Protein AF-A0A6G1RFL8-F1 (afdb_monomer)

Solvent-accessible surface area (backbone atoms only — not comparable to full-atom values): 7109 Å² total; per-residue (Å²): 67,32,35,30,78,30,62,66,87,60,47,73,66,54,57,46,59,77,45,46,90,38,44,89,59,52,45,48,79,45,82,68,54,65,41,31,31,34,44,43,57,73,40,71,67,61,46,52,51,55,56,70,54,87,54,95,64,43,42,59,44,56,50,90,79,41,54,72,65,52,45,50,52,49,50,59,50,49,66,68,67,43,78,74,73,71,74,79,86,81,55,69,70,61,53,59,60,57,58,64,71,75,64,80,74,80,80,90,76,81,96,78,84,81,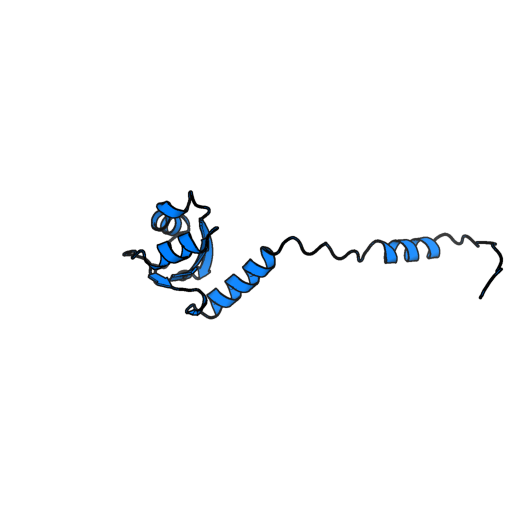133

Secondary structure (DSSP, 8-state):
-EEES--TT--HHHHHHHTHHHHTTTEEEEEEETTEEEEEES-HHHHHHHHHS--SS-EEE-GGGS-HHHHHHHHHHHHHSSS-------SHHHHHHHHHHSS------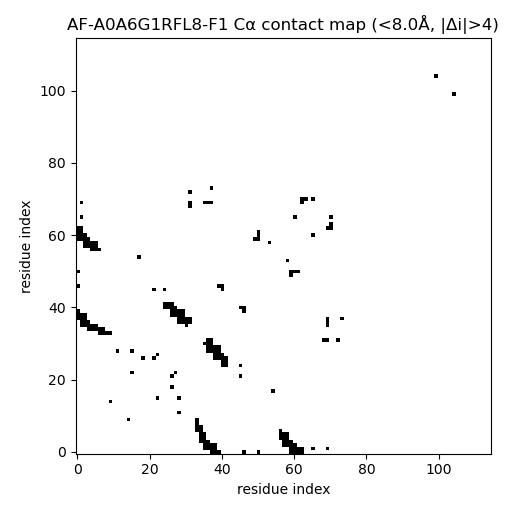------

Foldseek 3Di:
DKKFQADLPDDLVNVCVQVVVQVVQVWDWADQHSGMIDIDGPDPVSVVVVQVDDDPRIHDDDCVPDDPSSVVVVVVVVVVVPDPPPDPPPPPVVVVVVVVVPPPDPDPDDDDDDD

Mean predicted aligned error: 13.63 Å

pLDDT: mean 78.34, std 18.95, range [33.12, 95.56]

Nearest PDB structures (foldseek):
  2cpd-assembly1_A  TM=7.102E-01  e=1.189E-01  Homo sapiens
  3hi9-assembly2_B  TM=6.637E-01  e=1.357E-01  Homo sapiens
  3sde-assembly1_B  TM=7.788E-01  e=4.162E-01  Homo sapiens
  5ifm-assembly5_J  TM=7.757E-01  e=4.445E-01  Homo sapiens
  6wmz-assembly2_C  TM=7.614E-01  e=1.048E+00  Homo sapiens

Sequence (115 aa):
IEIYDFPSDFRTEDLLRVFCSYQKKGFDIKWVDDTHALGIFSSPITARDALSTKHLMVKTRPLSQGTRASKAKARAYADYLQPAKERPETSAVLARRLVIGALGVRSNQTPAQRD

Radius of gyration: 26.1 Å; Cα contacts (8 Å, |Δi|>4): 105; chains: 1; bounding box: 29×60×73 Å

InterPro domains:
  IPR012677 Nucleotide-binding alpha-beta plait domain superfamily [G3DSA:3.30.70.330] (1-93)
  IPR039884 Coiled-coil domain-containing protein R3HC1/R3HCL [PTHR21678] (1-114)
  IPR053800 Thc1, RRM domain [PF22877] (3-50)

Organism: NCBI:txid2861861

Structure (mmCIF, N/CA/C/O backbone):
data_AF-A0A6G1RFL8-F1
#
_entry.id   AF-A0A6G1RFL8-F1
#
loop_
_atom_site.group_PDB
_atom_site.id
_atom_site.type_symbol
_atom_site.label_atom_id
_atom_site.label_alt_id
_atom_site.label_comp_id
_atom_site.label_asym_id
_atom_site.label_entity_id
_atom_site.label_seq_id
_atom_site.pdbx_PDB_ins_code
_atom_site.Cartn_x
_atom_site.Cartn_y
_atom_site.Cartn_z
_atom_site.occupancy
_atom_site.B_iso_or_equiv
_atom_site.auth_seq_id
_atom_site.auth_comp_id
_atom_site.auth_asym_id
_atom_site.auth_atom_id
_atom_site.pdbx_PDB_model_num
ATOM 1 N N . ILE A 1 1 ? 0.910 -3.634 5.159 1.00 92.31 1 ILE A N 1
ATOM 2 C CA . ILE A 1 1 ? 1.560 -4.535 4.171 1.00 92.31 1 ILE A CA 1
ATOM 3 C C . ILE A 1 1 ? 2.252 -3.686 3.113 1.00 92.31 1 ILE A C 1
ATOM 5 O O . ILE A 1 1 ? 1.884 -2.524 2.990 1.00 92.31 1 ILE A O 1
ATOM 9 N N . GLU A 1 2 ? 3.223 -4.219 2.376 1.00 95.19 2 GLU A N 1
ATOM 10 C CA . GLU A 1 2 ? 3.759 -3.530 1.193 1.00 95.19 2 GLU A CA 1
ATOM 11 C C . GLU A 1 2 ? 3.074 -4.071 -0.066 1.00 95.19 2 GLU A C 1
ATOM 13 O O . GLU A 1 2 ? 2.938 -5.285 -0.226 1.00 95.19 2 GLU A O 1
ATOM 18 N N . ILE A 1 3 ? 2.638 -3.155 -0.923 1.00 95.25 3 ILE A N 1
ATOM 19 C CA . ILE A 1 3 ? 2.084 -3.374 -2.256 1.00 95.25 3 ILE A CA 1
ATOM 20 C C . ILE A 1 3 ? 3.169 -2.915 -3.233 1.00 95.25 3 ILE A C 1
ATOM 22 O O . ILE A 1 3 ? 3.698 -1.818 -3.066 1.00 95.25 3 ILE A O 1
ATOM 26 N N . TYR A 1 4 ? 3.549 -3.750 -4.192 1.00 94.69 4 TYR A N 1
ATOM 27 C CA . TYR A 1 4 ? 4.692 -3.496 -5.071 1.00 94.69 4 TYR A CA 1
ATOM 28 C C . TYR A 1 4 ? 4.500 -4.112 -6.460 1.00 94.69 4 TYR A C 1
ATOM 30 O O . TYR A 1 4 ? 3.562 -4.887 -6.663 1.00 94.69 4 TYR A O 1
ATOM 38 N N . ASP A 1 5 ? 5.420 -3.808 -7.380 1.00 93.44 5 ASP A N 1
ATOM 39 C CA . ASP A 1 5 ? 5.469 -4.379 -8.739 1.00 93.44 5 ASP A CA 1
ATOM 40 C C . ASP A 1 5 ? 4.196 -4.101 -9.550 1.00 93.44 5 ASP A C 1
ATOM 42 O O . ASP A 1 5 ? 3.677 -4.966 -10.254 1.00 93.44 5 ASP A O 1
ATOM 46 N N . PHE A 1 6 ? 3.663 -2.892 -9.388 1.00 94.06 6 PHE A N 1
ATOM 47 C CA . PHE A 1 6 ? 2.551 -2.384 -10.177 1.00 94.06 6 PHE A CA 1
ATOM 48 C C . PHE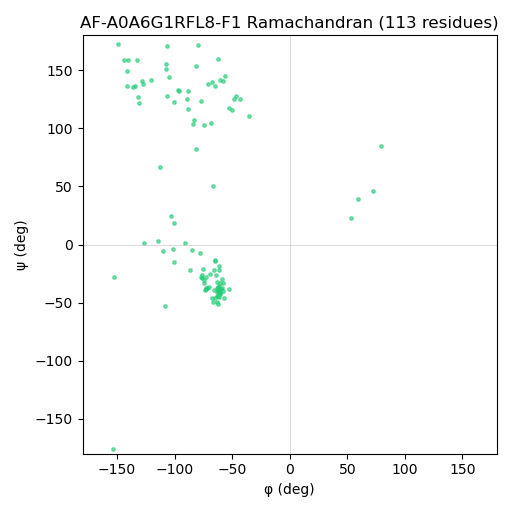 A 1 6 ? 3.043 -1.306 -11.159 1.00 94.06 6 PHE A C 1
ATOM 50 O O . PHE A 1 6 ? 4.090 -0.700 -10.912 1.00 94.06 6 PHE A O 1
ATOM 57 N N . PRO A 1 7 ? 2.336 -1.073 -12.281 1.00 93.94 7 PRO A N 1
ATOM 58 C CA . PRO A 1 7 ? 2.749 -0.095 -13.289 1.00 93.94 7 PRO A CA 1
ATOM 59 C C . PRO A 1 7 ? 2.888 1.318 -12.712 1.00 93.94 7 PRO A C 1
ATOM 61 O O . PRO A 1 7 ? 2.026 1.745 -11.952 1.00 93.94 7 PRO A O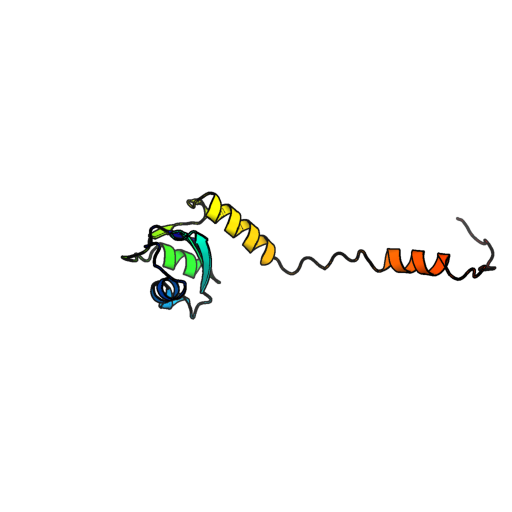 1
ATOM 64 N N . SER A 1 8 ? 3.904 2.075 -13.136 1.00 91.94 8 SER A N 1
ATOM 65 C CA . SER A 1 8 ? 4.138 3.460 -12.681 1.00 91.94 8 SER A CA 1
ATOM 66 C C . SER A 1 8 ? 2.999 4.429 -13.008 1.00 91.94 8 SER A C 1
ATOM 68 O O . SER A 1 8 ? 2.886 5.485 -12.396 1.00 91.94 8 SER A O 1
ATOM 70 N N . ASP A 1 9 ? 2.139 4.066 -13.961 1.00 93.06 9 ASP A N 1
ATOM 71 C CA . ASP A 1 9 ? 0.961 4.852 -14.334 1.00 93.06 9 ASP A CA 1
ATOM 72 C C . ASP A 1 9 ? -0.203 4.688 -13.344 1.00 93.06 9 ASP A C 1
ATOM 74 O O . ASP A 1 9 ? -1.217 5.383 -13.460 1.00 93.06 9 ASP A O 1
ATOM 78 N N . PHE A 1 10 ? -0.085 3.764 -12.381 1.00 93.19 10 PHE A N 1
ATOM 79 C CA . PHE A 1 10 ? -1.126 3.526 -11.390 1.00 93.19 10 PHE A CA 1
ATOM 80 C C . PHE A 1 10 ? -1.318 4.733 -10.490 1.00 93.19 10 PHE A C 1
ATOM 82 O O . PHE A 1 10 ? -0.382 5.317 -9.946 1.00 93.19 10 PHE A O 1
ATOM 89 N N . ARG A 1 11 ? -2.588 5.046 -10.253 1.00 93.06 11 ARG A N 1
ATOM 90 C CA . ARG A 1 11 ? -3.003 6.081 -9.316 1.00 93.06 11 ARG A CA 1
ATOM 91 C C . ARG A 1 11 ? -3.590 5.457 -8.064 1.00 93.06 11 ARG A C 1
ATOM 93 O O . ARG A 1 11 ? -3.866 4.259 -7.982 1.00 93.06 11 ARG A O 1
ATOM 100 N N . THR A 1 12 ? -3.823 6.301 -7.063 1.00 90.94 12 THR A N 1
ATOM 101 C CA . THR A 1 12 ? -4.464 5.889 -5.806 1.00 90.94 12 THR A CA 1
ATOM 102 C C . THR A 1 12 ? -5.789 5.169 -6.068 1.00 90.94 12 THR A C 1
ATOM 104 O O . THR A 1 12 ? -6.091 4.179 -5.412 1.00 90.94 12 THR A O 1
ATOM 107 N N . GLU A 1 13 ? -6.554 5.628 -7.058 1.00 92.62 13 GLU A N 1
ATOM 108 C CA . GLU A 1 13 ? -7.832 5.040 -7.473 1.00 92.62 13 GLU A CA 1
ATOM 109 C C . GLU A 1 13 ? -7.690 3.595 -7.962 1.00 92.62 13 GLU A C 1
ATOM 111 O O . GLU A 1 13 ? -8.518 2.751 -7.617 1.00 92.62 13 GLU A O 1
ATOM 116 N N . ASP A 1 14 ? -6.637 3.291 -8.721 1.00 92.94 14 ASP A N 1
ATOM 117 C CA . ASP A 1 14 ? -6.398 1.952 -9.260 1.00 92.94 14 ASP A CA 1
ATOM 118 C C . ASP A 1 14 ? -6.068 0.974 -8.136 1.00 92.94 14 ASP A C 1
ATOM 120 O O . ASP A 1 14 ? -6.682 -0.090 -8.031 1.00 92.94 14 ASP A O 1
ATOM 124 N N . LEU A 1 15 ? -5.185 1.373 -7.216 1.00 92.06 15 LEU A N 1
ATOM 125 C CA . LEU A 1 15 ? -4.890 0.565 -6.035 1.00 92.06 15 LEU A CA 1
ATOM 126 C C . LEU A 1 15 ? -6.130 0.403 -5.143 1.00 92.06 15 LEU A C 1
ATOM 128 O O . LEU A 1 15 ? -6.416 -0.696 -4.671 1.00 92.06 15 LEU A O 1
ATOM 132 N N . LEU A 1 16 ? -6.927 1.457 -4.949 1.00 91.38 16 LEU A N 1
ATOM 133 C CA . LEU A 1 16 ? -8.179 1.357 -4.198 1.00 91.38 16 LEU A CA 1
ATOM 134 C C . LEU A 1 16 ? -9.162 0.380 -4.855 1.00 91.38 16 LEU A C 1
ATOM 136 O O . LEU A 1 16 ? -9.806 -0.385 -4.137 1.00 91.38 16 LEU A O 1
ATOM 140 N N . ARG A 1 17 ? -9.268 0.352 -6.190 1.00 91.12 17 ARG A N 1
ATOM 141 C CA . ARG A 1 17 ? -10.102 -0.627 -6.910 1.00 91.12 17 ARG A CA 1
ATOM 142 C C . ARG A 1 17 ? -9.610 -2.055 -6.699 1.00 91.12 17 ARG A C 1
ATOM 144 O O . ARG A 1 17 ? -10.427 -2.926 -6.405 1.00 91.12 17 ARG A O 1
ATOM 151 N N . VAL A 1 18 ? -8.298 -2.287 -6.775 1.00 90.62 18 VAL A N 1
ATOM 152 C CA . VAL A 1 18 ? -7.696 -3.610 -6.529 1.00 90.62 18 VAL A CA 1
ATOM 153 C C . VAL A 1 18 ? -8.044 -4.132 -5.128 1.00 90.62 18 VAL A C 1
ATOM 155 O O . VAL A 1 18 ? -8.380 -5.305 -4.973 1.00 90.62 18 VAL A O 1
ATOM 158 N N . PHE A 1 19 ? -8.048 -3.254 -4.122 1.00 90.25 19 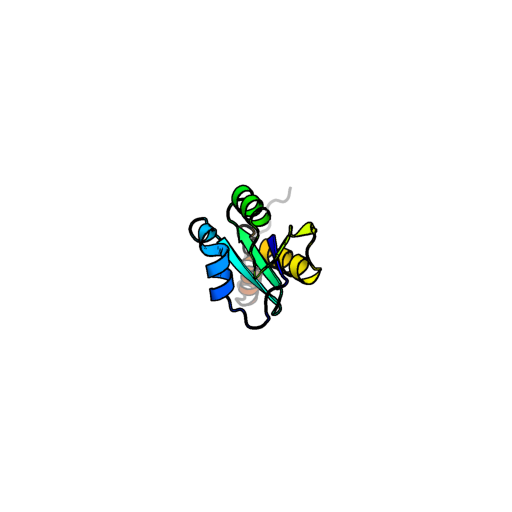PHE A N 1
ATOM 159 C CA . PHE A 1 19 ? -8.356 -3.590 -2.727 1.00 90.25 19 PHE A CA 1
ATOM 160 C C . PHE A 1 19 ? -9.771 -3.160 -2.287 1.00 90.25 19 PHE A C 1
ATOM 162 O O . PHE A 1 19 ? -10.027 -2.962 -1.096 1.00 90.25 19 PHE A O 1
ATOM 169 N N . CYS A 1 20 ? -10.724 -3.020 -3.219 1.00 89.56 20 CYS A N 1
ATOM 170 C CA . CYS A 1 20 ? -12.067 -2.495 -2.928 1.00 89.56 20 CYS A CA 1
ATOM 171 C C . CYS A 1 20 ? -12.833 -3.291 -1.856 1.00 89.56 20 CYS A C 1
ATOM 173 O O . CYS A 1 20 ? -13.555 -2.706 -1.045 1.00 89.56 20 CYS A O 1
ATOM 175 N N . SER A 1 21 ? -12.618 -4.608 -1.785 1.00 88.50 21 SER A N 1
ATOM 176 C CA . SER A 1 21 ? -13.199 -5.504 -0.774 1.00 88.50 21 SER A CA 1
ATOM 177 C C . SER A 1 21 ? -12.782 -5.154 0.661 1.00 88.50 21 SER A C 1
ATOM 179 O O . SER A 1 21 ? -13.484 -5.490 1.620 1.00 88.50 21 SER A O 1
ATOM 181 N N . TYR A 1 22 ? -11.658 -4.451 0.813 1.00 88.31 22 TYR A N 1
ATOM 182 C CA . TYR A 1 22 ? -11.083 -4.061 2.093 1.00 88.31 22 TYR A CA 1
ATOM 183 C C . TYR A 1 22 ? -11.378 -2.608 2.471 1.00 88.31 22 TYR A C 1
ATOM 185 O O . TYR A 1 22 ? -11.261 -2.272 3.647 1.00 88.31 22 TYR A O 1
ATOM 193 N N . GLN A 1 23 ? -11.834 -1.760 1.540 1.00 84.81 23 GLN A N 1
ATOM 194 C CA . GLN A 1 23 ? -12.152 -0.351 1.829 1.00 84.81 23 GLN A CA 1
ATOM 195 C C . GLN A 1 23 ? -13.188 -0.213 2.952 1.00 84.81 23 GLN A C 1
ATOM 197 O O . GLN A 1 23 ? -12.966 0.505 3.925 1.00 84.81 23 GLN A O 1
ATOM 202 N N . LYS A 1 24 ? -14.274 -0.998 2.895 1.00 83.69 24 LYS A N 1
ATOM 203 C CA . LYS A 1 24 ? -15.299 -1.040 3.958 1.00 83.69 24 LYS A CA 1
ATOM 204 C C . LYS A 1 24 ? -14.773 -1.579 5.295 1.00 83.69 24 LYS A C 1
ATOM 206 O O . LYS A 1 24 ? -15.432 -1.428 6.315 1.00 83.69 24 LYS A O 1
ATOM 211 N N . LYS A 1 25 ? -13.597 -2.212 5.293 1.00 82.81 25 LYS A N 1
ATOM 212 C CA . LYS A 1 25 ? -12.921 -2.777 6.467 1.00 82.81 25 LYS A CA 1
ATOM 213 C C . LYS A 1 25 ? -11.807 -1.854 6.983 1.00 82.81 25 LYS A C 1
ATOM 215 O O . LYS A 1 25 ? -10.932 -2.315 7.711 1.00 82.81 25 LYS A O 1
ATOM 220 N N . GLY A 1 26 ? -11.813 -0.569 6.619 1.00 83.50 26 GLY A N 1
ATOM 221 C CA . GLY A 1 26 ? -10.815 0.402 7.080 1.00 83.50 26 GLY A CA 1
ATOM 222 C C . GLY A 1 26 ? -9.444 0.186 6.443 1.00 83.50 26 GLY A C 1
ATOM 223 O O . GLY A 1 26 ? -8.435 0.129 7.147 1.00 83.50 26 GLY A O 1
ATOM 224 N N . PHE A 1 27 ? -9.427 -0.011 5.125 1.00 90.44 27 PHE A N 1
ATOM 225 C CA . PHE A 1 27 ? -8.206 -0.038 4.328 1.00 90.44 27 PHE A CA 1
ATOM 226 C C . PHE A 1 27 ? -7.842 1.373 3.860 1.00 90.44 27 PHE A C 1
ATOM 228 O O . PHE A 1 27 ? -8.696 2.084 3.334 1.00 90.44 27 PHE A O 1
ATOM 235 N N . ASP A 1 28 ? -6.577 1.749 4.030 1.00 90.88 28 ASP A N 1
ATOM 236 C CA . ASP A 1 28 ? -6.003 3.006 3.541 1.00 90.88 28 ASP A CA 1
ATOM 237 C C . ASP A 1 28 ? -4.668 2.731 2.832 1.00 90.88 28 ASP A C 1
ATOM 239 O O . ASP A 1 28 ? -4.022 1.704 3.058 1.00 90.88 28 ASP A O 1
ATOM 243 N N . ILE A 1 29 ? -4.244 3.650 1.968 1.00 92.81 29 ILE A N 1
ATOM 244 C CA . ILE A 1 29 ? -3.015 3.537 1.183 1.00 92.81 29 ILE A CA 1
ATOM 245 C C . ILE A 1 29 ? -2.080 4.706 1.498 1.00 92.81 29 ILE A C 1
ATOM 247 O O . ILE A 1 29 ? -2.495 5.858 1.667 1.00 92.81 29 ILE A O 1
ATOM 251 N N . LYS A 1 30 ? -0.776 4.421 1.551 1.00 93.81 30 LYS A N 1
ATOM 252 C CA . LYS A 1 30 ? 0.282 5.439 1.569 1.00 93.81 30 LYS A CA 1
ATOM 253 C C . LYS A 1 30 ? 1.354 5.131 0.540 1.00 93.81 30 LYS A C 1
ATOM 255 O O . LYS A 1 30 ? 2.001 4.095 0.607 1.00 93.81 30 LYS A O 1
ATOM 260 N N . TRP A 1 31 ? 1.577 6.068 -0.366 1.00 94.88 31 TRP A N 1
ATOM 261 C CA . TRP A 1 31 ? 2.596 5.961 -1.402 1.00 94.88 31 TRP A CA 1
ATOM 262 C C . TRP A 1 31 ? 4.017 5.992 -0.831 1.00 94.88 31 TRP A C 1
ATOM 264 O O . TRP A 1 31 ? 4.316 6.749 0.105 1.00 94.88 31 TRP A O 1
ATOM 274 N N . VAL A 1 32 ? 4.879 5.149 -1.402 1.00 93.94 32 VAL A N 1
ATOM 275 C CA . VAL A 1 32 ? 6.320 5.110 -1.124 1.00 93.94 32 VAL A CA 1
ATOM 276 C C . VAL A 1 32 ? 7.075 5.657 -2.330 1.00 93.94 32 VAL A C 1
ATOM 278 O O . VAL A 1 32 ? 7.836 6.605 -2.162 1.00 93.94 32 VAL A O 1
ATOM 281 N N . ASP A 1 33 ? 6.801 5.107 -3.513 1.00 92.25 33 ASP A N 1
ATOM 282 C CA . ASP A 1 33 ? 7.292 5.542 -4.826 1.00 92.25 33 ASP A CA 1
ATOM 283 C C . ASP A 1 33 ? 6.286 5.133 -5.919 1.00 92.25 33 ASP A C 1
ATOM 285 O O . ASP A 1 33 ? 5.233 4.583 -5.602 1.00 92.25 33 ASP A O 1
ATOM 289 N N . ASP A 1 34 ? 6.602 5.364 -7.191 1.00 93.25 34 ASP A N 1
ATOM 290 C CA . ASP A 1 34 ? 5.687 5.116 -8.317 1.00 93.25 34 ASP A CA 1
ATOM 291 C C . ASP A 1 34 ? 5.329 3.630 -8.520 1.00 93.25 34 ASP A C 1
ATOM 293 O O . ASP A 1 34 ? 4.395 3.310 -9.243 1.00 93.25 34 ASP A O 1
ATOM 297 N N . THR A 1 35 ? 6.045 2.708 -7.875 1.00 94.31 35 THR A N 1
ATOM 298 C CA . THR A 1 35 ? 5.860 1.248 -7.993 1.00 94.31 35 THR A CA 1
ATOM 299 C C . THR A 1 35 ? 5.669 0.548 -6.644 1.00 94.31 35 THR A C 1
ATOM 301 O O . THR A 1 35 ? 5.523 -0.678 -6.596 1.00 94.31 35 THR A O 1
ATOM 304 N N . HIS A 1 36 ? 5.668 1.306 -5.541 1.00 94.81 36 HIS A N 1
ATOM 305 C CA . HIS A 1 36 ? 5.529 0.808 -4.177 1.00 94.81 36 HIS A CA 1
ATOM 306 C C . HIS A 1 36 ? 4.565 1.664 -3.357 1.00 94.81 36 HIS A C 1
ATOM 308 O O . HIS A 1 36 ? 4.650 2.891 -3.275 1.00 94.81 36 HIS A O 1
ATOM 314 N N . ALA A 1 37 ? 3.695 0.983 -2.622 1.00 95.56 37 ALA A N 1
ATOM 315 C CA . ALA A 1 37 ? 2.772 1.592 -1.683 1.00 95.56 37 ALA A CA 1
ATOM 316 C C . ALA A 1 37 ? 2.639 0.746 -0.410 1.00 95.56 37 ALA A C 1
ATOM 318 O O . ALA A 1 37 ? 2.905 -0.454 -0.372 1.00 95.56 37 ALA A O 1
ATOM 319 N N . LEU A 1 38 ? 2.201 1.377 0.669 1.00 94.56 38 LEU A N 1
ATOM 320 C CA . LEU A 1 38 ? 1.843 0.736 1.923 1.00 94.56 38 LEU A CA 1
ATOM 321 C C . LEU A 1 38 ? 0.328 0.598 1.998 1.00 94.56 38 LEU A C 1
ATOM 323 O O . LEU A 1 38 ? -0.388 1.594 1.962 1.00 94.56 38 LEU A O 1
ATOM 327 N N . GLY A 1 39 ? -0.143 -0.635 2.167 1.00 93.62 39 GLY A N 1
ATOM 328 C CA . GLY A 1 39 ? -1.526 -0.922 2.534 1.00 93.62 39 GLY A CA 1
ATOM 329 C C . GLY A 1 39 ? -1.678 -0.939 4.053 1.00 93.62 39 GLY A C 1
ATOM 330 O O . GLY A 1 39 ? -1.072 -1.781 4.731 1.00 93.62 39 GLY A O 1
ATOM 331 N N . ILE A 1 40 ? -2.471 -0.019 4.586 1.00 91.81 40 ILE A N 1
ATOM 332 C CA . ILE A 1 40 ? -2.812 0.104 6.003 1.00 91.81 40 ILE A CA 1
ATOM 333 C C . ILE A 1 40 ? -4.146 -0.599 6.223 1.00 91.81 40 ILE A C 1
ATOM 335 O O . ILE A 1 40 ? -5.098 -0.386 5.481 1.00 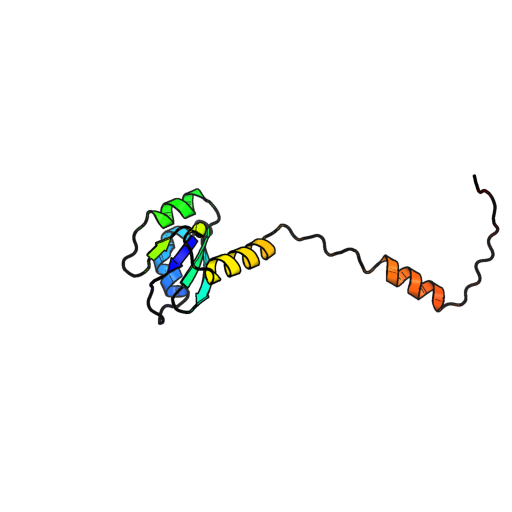91.81 40 ILE A O 1
ATOM 339 N N . PHE A 1 41 ? -4.209 -1.445 7.246 1.00 90.75 41 PHE A N 1
ATOM 340 C CA . PHE A 1 41 ? -5.402 -2.211 7.584 1.00 90.75 41 PHE A CA 1
ATOM 341 C C . PHE A 1 41 ? -5.732 -1.993 9.051 1.00 90.75 41 PHE A C 1
ATOM 343 O O . PHE A 1 41 ? -4.843 -2.047 9.899 1.00 90.75 41 PHE A O 1
ATOM 350 N N . SER A 1 42 ? -7.017 -1.821 9.341 1.00 87.50 42 SER A N 1
ATOM 351 C CA . SER A 1 42 ? -7.542 -1.721 10.708 1.00 87.50 42 SER A CA 1
ATOM 352 C C . SER A 1 42 ? -7.399 -3.014 11.525 1.00 87.50 42 SER A C 1
ATOM 354 O O . SER A 1 42 ? -7.411 -2.974 12.751 1.00 87.50 42 SER A O 1
ATOM 356 N N . SER A 1 43 ? -7.267 -4.169 10.859 1.00 88.25 43 SER A N 1
ATOM 357 C CA . SER A 1 43 ? -7.191 -5.482 11.500 1.00 88.25 43 SER A CA 1
ATOM 358 C C . SER A 1 43 ? -6.074 -6.342 10.905 1.00 88.25 43 SER A C 1
ATOM 360 O O . SER A 1 43 ? -5.957 -6.437 9.675 1.00 88.25 43 SER A O 1
ATOM 362 N N . PRO A 1 44 ? -5.286 -7.040 11.748 1.00 88.25 44 PRO A N 1
ATOM 363 C CA . PRO A 1 44 ? -4.249 -7.958 11.281 1.00 88.25 44 PRO A CA 1
ATOM 364 C C . PRO A 1 44 ? -4.826 -9.151 10.505 1.00 88.25 44 PRO A C 1
ATOM 366 O O . PRO A 1 44 ? -4.150 -9.694 9.633 1.00 88.25 44 PRO A O 1
ATOM 369 N N . ILE A 1 45 ? -6.078 -9.537 10.776 1.00 90.62 45 ILE A N 1
ATOM 370 C CA . ILE A 1 45 ? -6.766 -10.628 10.070 1.00 90.62 45 ILE A CA 1
ATOM 371 C C . ILE A 1 45 ? -6.997 -10.220 8.613 1.00 90.62 45 ILE A C 1
ATOM 373 O O . ILE A 1 45 ? -6.609 -10.942 7.699 1.00 90.62 45 ILE A O 1
ATOM 377 N N . THR A 1 46 ? -7.543 -9.021 8.401 1.00 91.06 46 THR A N 1
ATOM 378 C CA . THR A 1 46 ? -7.762 -8.451 7.066 1.00 91.06 46 THR A CA 1
ATOM 379 C C . THR A 1 46 ? -6.446 -8.251 6.315 1.00 91.06 46 THR A C 1
ATOM 381 O O . THR A 1 46 ? -6.365 -8.544 5.127 1.00 91.06 46 THR A O 1
ATOM 384 N N . ALA A 1 47 ? -5.387 -7.814 7.007 1.00 91.38 47 ALA A N 1
ATOM 385 C CA . ALA A 1 47 ? -4.061 -7.689 6.406 1.00 91.38 47 ALA A CA 1
ATOM 386 C C . ALA A 1 47 ? -3.509 -9.043 5.928 1.00 91.38 47 ALA A C 1
ATOM 388 O O . ALA A 1 47 ? -2.885 -9.118 4.871 1.00 91.38 47 ALA A O 1
ATOM 389 N N . ARG A 1 48 ? -3.731 -10.119 6.694 1.00 91.81 48 ARG A N 1
ATOM 390 C CA . ARG A 1 48 ? -3.281 -11.468 6.328 1.00 91.81 48 ARG A CA 1
ATOM 391 C C . ARG A 1 48 ? -4.083 -12.059 5.172 1.00 91.81 48 ARG A C 1
ATOM 393 O O . ARG A 1 48 ? -3.507 -12.720 4.310 1.00 91.81 48 ARG A O 1
ATOM 400 N N . ASP A 1 49 ? -5.380 -11.789 5.138 1.00 91.56 49 ASP A N 1
ATOM 401 C CA . ASP A 1 49 ? -6.250 -12.147 4.019 1.00 91.56 49 ASP A CA 1
ATOM 402 C C . ASP A 1 49 ? -5.810 -11.448 2.720 1.00 91.56 49 ASP A C 1
ATOM 404 O O . ASP A 1 49 ? -5.614 -12.097 1.692 1.00 91.56 49 ASP A O 1
ATOM 408 N N . ALA A 1 50 ? -5.505 -10.149 2.792 1.00 91.38 50 ALA A N 1
ATOM 409 C CA . ALA A 1 50 ? -4.983 -9.393 1.654 1.00 91.38 50 ALA A CA 1
ATOM 410 C C . ALA A 1 50 ? -3.637 -9.937 1.141 1.00 91.38 50 ALA A C 1
ATOM 412 O O . ALA A 1 50 ? -3.412 -9.961 -0.060 1.00 91.38 50 ALA A O 1
ATOM 413 N N . LEU A 1 51 ? -2.761 -10.430 2.027 1.00 91.81 51 LEU A N 1
ATOM 414 C CA . LEU A 1 51 ? -1.505 -11.090 1.628 1.00 91.81 51 LEU A CA 1
ATOM 415 C C . LEU A 1 51 ? -1.715 -12.446 0.943 1.00 91.81 51 LEU A C 1
ATOM 417 O O . LEU A 1 51 ? -0.842 -12.900 0.207 1.00 91.81 51 LEU A O 1
ATOM 421 N N . SER A 1 52 ? -2.832 -13.110 1.233 1.00 89.69 52 SER A N 1
ATOM 422 C CA . SER A 1 52 ? -3.179 -14.412 0.653 1.00 89.69 52 SER A CA 1
ATOM 423 C C . SER A 1 52 ? -3.902 -14.256 -0.687 1.00 89.69 52 SER A C 1
ATOM 425 O O . SER A 1 52 ? -3.899 -15.171 -1.511 1.00 89.69 52 SER A O 1
ATOM 427 N N . THR A 1 53 ? -4.494 -13.085 -0.917 1.00 87.31 53 THR A N 1
ATOM 428 C CA . THR A 1 53 ? -5.181 -12.740 -2.157 1.00 87.31 53 THR A CA 1
ATOM 429 C C . THR A 1 53 ? -4.165 -12.407 -3.242 1.00 87.31 53 THR A C 1
ATOM 431 O O . THR A 1 53 ? -3.326 -11.522 -3.093 1.00 87.31 53 THR A O 1
ATOM 434 N N . LYS A 1 54 ? -4.236 -13.124 -4.366 1.00 83.69 54 LYS A N 1
ATOM 435 C CA . LYS A 1 54 ? -3.403 -12.834 -5.535 1.00 83.69 54 LYS A CA 1
ATOM 436 C C . LYS A 1 54 ? -4.113 -11.832 -6.432 1.00 83.69 54 LYS A C 1
ATOM 438 O O . LYS A 1 54 ? -5.227 -12.081 -6.886 1.00 83.69 54 LYS A O 1
ATOM 443 N N . HIS A 1 55 ? -3.431 -10.737 -6.730 1.00 85.25 55 HIS A N 1
ATOM 444 C CA . HIS A 1 55 ? -3.867 -9.756 -7.712 1.00 85.25 55 HIS A CA 1
ATOM 445 C C . HIS A 1 55 ? -3.024 -9.908 -8.984 1.00 85.25 55 HIS A C 1
ATOM 447 O O . HIS A 1 55 ? -1.842 -10.235 -8.916 1.00 85.25 55 HIS A O 1
ATOM 453 N N . LEU A 1 56 ? -3.634 -9.703 -10.154 1.00 82.31 56 LEU A N 1
ATOM 454 C CA . LEU A 1 56 ? -2.946 -9.880 -11.441 1.00 82.31 56 LEU A CA 1
ATOM 455 C C . LEU A 1 56 ? -1.961 -8.744 -11.749 1.00 82.31 56 LEU A C 1
ATOM 457 O O . LEU A 1 56 ? -0.965 -8.972 -12.423 1.00 82.31 56 LEU A O 1
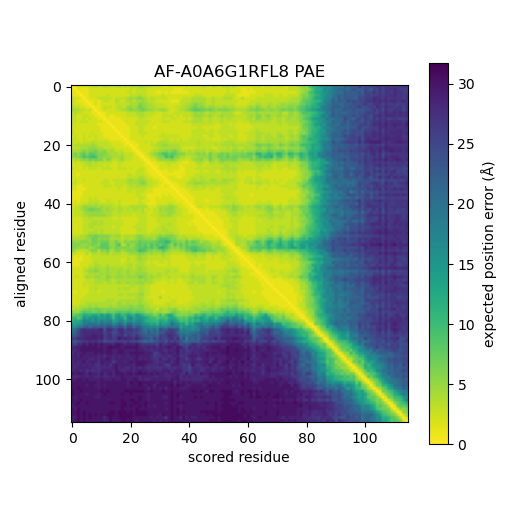ATOM 461 N N . MET A 1 57 ? -2.246 -7.534 -11.260 1.00 85.12 57 MET A N 1
ATOM 462 C CA . MET A 1 57 ? -1.507 -6.315 -11.614 1.00 85.12 57 MET A CA 1
ATOM 463 C C . MET A 1 57 ? -0.651 -5.749 -10.478 1.00 85.12 57 MET A C 1
ATOM 465 O O . MET A 1 57 ? 0.057 -4.773 -10.692 1.00 85.12 57 MET A O 1
ATOM 469 N N . VAL A 1 58 ? -0.739 -6.317 -9.271 1.00 91.88 58 VAL A N 1
ATOM 470 C CA . VAL A 1 58 ? 0.042 -5.874 -8.111 1.00 91.88 58 VAL A CA 1
ATOM 471 C C . VAL A 1 58 ? 0.489 -7.084 -7.302 1.00 91.88 58 VAL A C 1
ATOM 473 O O . VAL A 1 58 ? -0.229 -8.082 -7.209 1.00 91.88 58 VAL A O 1
ATOM 476 N N . LYS A 1 59 ? 1.646 -6.986 -6.652 1.00 93.50 59 LYS A N 1
ATOM 477 C CA . LYS A 1 59 ? 2.116 -7.977 -5.683 1.00 93.50 59 LYS A CA 1
ATOM 478 C C . LYS A 1 59 ? 2.022 -7.414 -4.274 1.00 93.50 59 LYS A C 1
ATOM 480 O O . LYS A 1 59 ? 2.135 -6.212 -4.048 1.00 93.50 59 LYS A O 1
ATOM 485 N N . THR A 1 60 ? 1.828 -8.296 -3.303 1.00 94.50 60 THR A N 1
ATOM 486 C CA . THR A 1 60 ? 1.761 -7.924 -1.888 1.00 94.50 60 THR A CA 1
ATOM 487 C C . THR A 1 60 ? 2.705 -8.775 -1.070 1.00 94.50 60 THR A C 1
ATOM 489 O O . THR A 1 60 ? 2.800 -9.982 -1.288 1.00 94.50 60 THR A O 1
ATOM 492 N N . ARG A 1 61 ? 3.373 -8.169 -0.090 1.00 94.56 61 ARG A N 1
ATOM 493 C CA . ARG A 1 61 ? 4.209 -8.902 0.866 1.00 94.56 61 ARG A CA 1
ATOM 494 C C . ARG A 1 61 ? 4.155 -8.301 2.272 1.00 94.56 61 ARG A C 1
ATOM 496 O O . ARG A 1 61 ? 3.791 -7.128 2.445 1.00 94.56 61 ARG A O 1
ATOM 503 N N . PRO A 1 62 ? 4.502 -9.085 3.309 1.00 94.06 62 PRO A N 1
ATOM 504 C CA . PRO A 1 62 ? 4.635 -8.565 4.662 1.00 94.06 62 PRO A CA 1
ATOM 505 C C . PRO A 1 62 ? 5.634 -7.406 4.716 1.00 94.06 62 PRO A C 1
ATOM 507 O O . PRO A 1 62 ? 6.667 -7.435 4.051 1.00 94.06 62 PRO A O 1
ATOM 510 N N . LEU A 1 63 ? 5.372 -6.411 5.571 1.00 91.44 63 LEU A N 1
ATOM 511 C CA . LEU A 1 63 ? 6.258 -5.248 5.724 1.00 91.44 63 LEU A CA 1
ATOM 512 C C . LEU A 1 63 ? 7.688 -5.649 6.143 1.00 91.44 63 LEU A C 1
ATOM 514 O O . LEU A 1 63 ? 8.655 -4.988 5.770 1.00 91.44 63 LEU A O 1
ATOM 518 N N . SER A 1 64 ? 7.843 -6.758 6.875 1.00 90.44 64 SER A N 1
ATOM 519 C CA . SER A 1 64 ? 9.148 -7.321 7.252 1.00 90.44 64 SER A CA 1
ATOM 520 C C . SER A 1 64 ? 10.001 -7.713 6.042 1.00 90.44 64 SER A C 1
ATOM 522 O O . SER A 1 64 ? 11.220 -7.542 6.066 1.00 90.44 64 SER A O 1
ATOM 524 N N . GLN A 1 65 ? 9.364 -8.160 4.961 1.00 92.94 65 GLN A N 1
ATOM 525 C CA . GLN A 1 65 ? 10.005 -8.521 3.697 1.00 92.94 65 GLN A CA 1
ATOM 526 C C . GLN A 1 65 ? 10.093 -7.338 2.726 1.00 92.94 65 GLN A C 1
ATOM 528 O O . GLN A 1 65 ? 10.594 -7.493 1.615 1.00 92.94 65 GLN A O 1
ATOM 533 N N . GLY A 1 66 ? 9.616 -6.161 3.140 1.00 91.25 66 GLY A N 1
ATOM 534 C CA . GLY A 1 66 ? 9.542 -5.005 2.270 1.00 91.25 66 GLY A CA 1
ATOM 535 C C . GLY A 1 66 ? 10.839 -4.237 2.067 1.00 91.25 66 GLY A C 1
ATOM 536 O O . GLY A 1 66 ? 11.844 -4.487 2.751 1.00 91.25 66 GLY A O 1
ATOM 537 N N . THR A 1 67 ? 10.806 -3.278 1.135 1.00 93.25 67 THR A N 1
ATOM 538 C CA . THR A 1 67 ? 11.959 -2.414 0.845 1.00 93.25 67 THR A CA 1
ATOM 539 C C . THR A 1 67 ? 12.346 -1.573 2.064 1.00 93.25 67 THR A C 1
ATOM 541 O O . THR A 1 67 ? 11.554 -1.342 2.986 1.00 93.25 67 THR A O 1
ATOM 544 N N . ARG A 1 68 ? 13.591 -1.079 2.083 1.00 93.81 68 ARG A N 1
ATOM 545 C CA . ARG A 1 68 ? 14.055 -0.162 3.136 1.00 93.81 68 ARG A CA 1
ATOM 546 C C . ARG A 1 68 ? 13.214 1.119 3.170 1.00 93.81 68 ARG A C 1
ATOM 548 O O . ARG A 1 68 ? 12.896 1.585 4.262 1.00 93.81 68 ARG A O 1
ATOM 555 N N . ALA A 1 69 ? 12.822 1.636 2.004 1.00 93.50 69 ALA A N 1
ATOM 556 C CA . ALA A 1 69 ? 11.972 2.817 1.876 1.00 93.50 69 ALA A CA 1
ATOM 557 C C . ALA A 1 69 ? 10.582 2.579 2.484 1.00 93.50 69 ALA A C 1
ATOM 559 O O . ALA A 1 69 ? 10.161 3.336 3.357 1.00 93.50 69 ALA A O 1
ATOM 560 N N . SER A 1 70 ? 9.924 1.471 2.137 1.00 93.19 70 SER A N 1
ATOM 561 C CA . SER A 1 70 ? 8.623 1.100 2.705 1.00 93.19 70 SER A CA 1
ATOM 562 C C . SER A 1 70 ? 8.676 0.899 4.214 1.00 93.19 70 SER A C 1
ATOM 564 O O . SER A 1 70 ? 7.804 1.378 4.937 1.00 93.19 70 SER A O 1
ATOM 566 N N . LYS A 1 71 ? 9.730 0.251 4.726 1.00 93.75 71 LYS A N 1
ATOM 567 C CA . LYS A 1 71 ? 9.953 0.100 6.173 1.00 93.75 71 LYS A CA 1
ATOM 568 C C . LYS A 1 71 ? 10.130 1.447 6.870 1.00 93.75 71 LYS A C 1
ATOM 570 O O . LYS A 1 71 ? 9.557 1.649 7.937 1.00 93.75 71 LYS A O 1
ATOM 575 N N . ALA A 1 72 ? 10.909 2.356 6.288 1.00 92.69 72 ALA A N 1
ATOM 576 C CA . ALA A 1 72 ? 11.118 3.691 6.841 1.00 92.69 72 ALA A CA 1
ATOM 577 C C . ALA A 1 72 ? 9.818 4.511 6.838 1.00 92.69 72 ALA A C 1
ATOM 579 O O . ALA A 1 72 ? 9.449 5.073 7.867 1.00 92.69 72 ALA A O 1
ATOM 580 N N . LYS A 1 73 ? 9.079 4.501 5.721 1.00 92.50 73 LYS A N 1
ATOM 581 C CA . LYS A 1 73 ? 7.784 5.180 5.584 1.00 92.50 73 LYS A CA 1
ATOM 582 C C . LYS A 1 73 ? 6.756 4.638 6.578 1.00 92.50 73 LYS A C 1
ATOM 584 O O . LYS A 1 73 ? 6.058 5.416 7.217 1.00 92.50 73 LYS A O 1
ATOM 589 N N . ALA A 1 74 ? 6.706 3.318 6.761 1.00 90.94 74 ALA A N 1
ATOM 590 C CA . ALA A 1 74 ? 5.806 2.684 7.716 1.00 90.94 74 ALA A CA 1
ATOM 591 C C . ALA A 1 74 ? 6.147 3.039 9.169 1.00 90.94 74 ALA A C 1
ATOM 593 O O . ALA A 1 74 ? 5.232 3.270 9.948 1.00 90.94 74 ALA A O 1
ATOM 594 N N . ARG A 1 75 ? 7.436 3.117 9.531 1.00 89.31 75 ARG A N 1
ATOM 595 C CA . ARG A 1 75 ? 7.867 3.573 10.866 1.00 89.31 75 ARG A CA 1
ATOM 596 C C . ARG A 1 75 ? 7.451 5.019 11.118 1.00 89.31 75 ARG A C 1
ATOM 598 O O . ARG A 1 75 ? 6.758 5.275 12.090 1.00 89.31 75 ARG A O 1
ATOM 605 N N . ALA A 1 76 ? 7.772 5.921 10.190 1.00 87.75 76 ALA A N 1
ATOM 606 C CA . ALA A 1 76 ? 7.390 7.329 10.294 1.00 87.75 76 ALA A CA 1
ATOM 607 C C . ALA A 1 76 ? 5.865 7.516 10.392 1.00 87.75 76 ALA A C 1
ATOM 609 O O . ALA A 1 76 ? 5.380 8.365 11.134 1.00 87.75 76 ALA A O 1
ATOM 610 N N . TYR A 1 77 ? 5.096 6.704 9.662 1.00 83.62 77 TYR A N 1
ATOM 611 C CA . TYR A 1 77 ? 3.639 6.729 9.737 1.00 83.62 77 TYR A CA 1
ATOM 612 C C . TYR A 1 77 ? 3.103 6.124 11.044 1.00 83.62 77 TYR A C 1
ATOM 614 O O . TYR A 1 77 ? 2.167 6.663 11.622 1.00 83.62 77 TYR A O 1
ATOM 622 N N . ALA A 1 78 ? 3.705 5.046 11.554 1.00 79.12 78 ALA A N 1
ATOM 623 C CA . ALA A 1 78 ? 3.342 4.466 12.847 1.00 79.12 78 ALA A CA 1
ATOM 624 C C . ALA A 1 78 ? 3.610 5.434 14.009 1.00 79.12 78 ALA A C 1
ATOM 626 O O . ALA A 1 78 ? 2.794 5.516 14.922 1.00 79.12 78 ALA A O 1
ATOM 627 N N . ASP A 1 79 ? 4.696 6.209 13.940 1.00 72.38 79 ASP A N 1
ATOM 628 C CA . ASP A 1 79 ? 4.998 7.268 14.909 1.00 72.38 79 ASP A CA 1
ATOM 629 C C . ASP A 1 79 ? 3.926 8.373 14.900 1.00 72.38 79 ASP A C 1
ATOM 631 O O . ASP A 1 79 ? 3.620 8.945 15.944 1.00 72.38 79 ASP A O 1
ATOM 635 N N . TYR A 1 80 ? 3.312 8.637 13.740 1.00 63.72 80 TYR A N 1
ATOM 636 C CA . TYR A 1 80 ? 2.196 9.577 13.594 1.00 63.72 80 TYR A CA 1
ATOM 637 C C . TYR A 1 80 ? 0.860 9.016 14.107 1.00 63.72 80 TYR A C 1
ATOM 639 O O . TYR A 1 80 ? -0.001 9.771 14.549 1.00 63.72 80 TYR A O 1
ATOM 647 N N . LEU A 1 81 ? 0.682 7.693 14.053 1.00 61.62 81 LEU A N 1
ATOM 648 C CA . LEU A 1 81 ? -0.511 6.995 14.541 1.00 61.62 81 LEU A CA 1
ATOM 649 C C . LEU A 1 81 ? -0.478 6.686 16.044 1.00 61.62 81 LEU A C 1
ATOM 651 O O . LEU A 1 81 ? -1.459 6.153 16.568 1.00 61.62 81 LEU A O 1
ATOM 655 N N . GLN A 1 82 ? 0.622 6.975 16.747 1.00 56.25 82 GLN A N 1
ATOM 656 C CA . GLN A 1 82 ? 0.640 6.819 18.199 1.00 56.25 82 GLN A CA 1
ATOM 657 C C . GLN A 1 82 ? -0.426 7.731 18.829 1.00 56.25 82 GLN A C 1
ATOM 659 O O . GLN A 1 82 ? -0.605 8.858 18.355 1.00 56.25 82 GLN A O 1
ATOM 664 N N . PRO A 1 83 ? -1.130 7.274 19.890 1.00 54.59 83 PRO A N 1
ATOM 665 C CA . PRO A 1 83 ? -1.996 8.142 20.684 1.00 54.59 83 PRO A CA 1
ATOM 666 C C . PRO A 1 83 ? -1.219 9.414 20.983 1.00 54.59 83 PRO A C 1
ATOM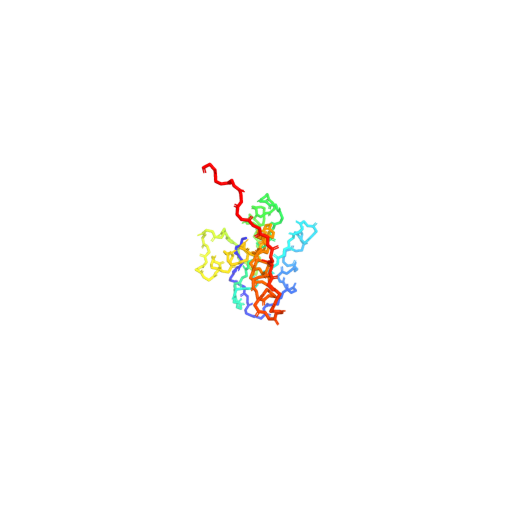 668 O O . PRO A 1 83 ? -0.058 9.301 21.382 1.00 54.59 83 PRO A O 1
ATOM 671 N N . ALA A 1 84 ? -1.823 10.572 20.689 1.00 50.12 84 ALA A N 1
ATOM 672 C CA . ALA A 1 84 ? -1.167 11.871 20.719 1.00 50.12 84 ALA A CA 1
ATOM 673 C C . ALA A 1 84 ? -0.156 11.909 21.864 1.00 50.12 84 ALA A C 1
ATOM 675 O O . ALA A 1 84 ? -0.557 11.866 23.027 1.00 50.12 84 ALA A O 1
ATOM 676 N N . LYS A 1 85 ? 1.148 11.937 21.544 1.00 50.34 85 LYS A N 1
ATOM 677 C CA . LYS A 1 85 ? 2.138 12.323 22.548 1.00 50.34 85 LYS A CA 1
ATOM 678 C C . LYS A 1 85 ? 1.605 13.629 23.113 1.00 50.34 85 LYS A C 1
ATOM 680 O O . LYS A 1 85 ? 1.408 14.569 22.334 1.00 50.34 85 LYS A O 1
ATOM 685 N N . GLU A 1 86 ? 1.262 13.633 24.404 1.00 53.09 86 GLU A N 1
ATOM 686 C CA . GLU A 1 86 ? 0.823 14.839 25.095 1.00 53.09 86 GLU A CA 1
ATOM 687 C C . GLU A 1 86 ? 1.762 15.949 24.656 1.00 53.09 86 GLU A C 1
ATOM 689 O O . GLU A 1 86 ? 2.988 15.773 24.672 1.00 53.09 86 GLU A O 1
ATOM 694 N N . ARG A 1 87 ? 1.182 17.040 24.136 1.00 47.22 87 ARG A N 1
ATOM 695 C CA . ARG A 1 87 ? 1.973 18.192 23.712 1.00 47.22 87 ARG A CA 1
ATOM 696 C C . ARG A 1 87 ? 2.928 18.481 24.864 1.00 47.22 87 ARG A C 1
ATOM 698 O O . ARG A 1 87 ? 2.434 18.606 25.984 1.00 47.22 87 ARG A O 1
ATOM 705 N N . PRO A 1 88 ? 4.248 18.537 24.636 1.00 55.94 88 PRO A N 1
ATOM 706 C CA . PRO A 1 88 ? 5.159 18.846 25.717 1.00 55.94 88 PRO A CA 1
ATOM 707 C C . PRO A 1 88 ? 4.677 20.141 26.381 1.00 55.94 88 PRO A C 1
ATOM 709 O O . PRO A 1 88 ? 4.586 21.185 25.732 1.00 55.94 88 PRO A O 1
ATOM 712 N N . GLU A 1 89 ? 4.312 20.040 27.661 1.00 54.97 89 GLU A N 1
ATOM 713 C CA . GLU A 1 89 ? 3.948 21.118 28.592 1.00 54.97 89 GLU A CA 1
ATOM 714 C C . GLU A 1 89 ? 5.186 21.999 28.869 1.00 54.97 89 GLU A C 1
ATOM 716 O O . GLU A 1 89 ? 5.582 22.270 29.997 1.00 54.97 89 GLU A O 1
ATOM 721 N N . THR A 1 90 ? 5.876 22.446 27.824 1.00 58.56 90 THR A N 1
ATOM 722 C CA . THR A 1 90 ? 7.034 23.336 27.920 1.00 58.56 90 THR A CA 1
ATOM 723 C C . THR A 1 90 ? 6.672 24.684 27.327 1.00 58.56 90 THR A C 1
ATOM 725 O O . THR A 1 90 ? 7.187 25.093 26.293 1.00 58.56 90 THR A O 1
ATOM 728 N N . SER A 1 91 ? 5.751 25.384 27.989 1.00 56.34 91 SER A N 1
ATOM 729 C CA . SER A 1 91 ? 5.537 26.821 27.758 1.00 56.34 91 SER A CA 1
ATOM 730 C C . SER A 1 91 ? 4.970 27.555 28.980 1.00 56.34 91 SER A C 1
ATOM 732 O O . SER A 1 91 ? 5.302 28.719 29.199 1.00 56.34 91 SER A O 1
ATOM 734 N N . ALA A 1 92 ? 4.219 26.889 29.865 1.00 53.44 92 ALA A N 1
ATOM 735 C CA . ALA A 1 92 ? 3.614 27.572 31.011 1.00 53.44 92 ALA A CA 1
ATOM 736 C C . ALA A 1 92 ? 4.638 28.027 32.078 1.00 53.44 92 ALA A C 1
ATOM 738 O O . ALA A 1 92 ? 4.489 29.100 32.663 1.00 53.44 92 ALA A O 1
ATOM 739 N N . VAL A 1 93 ? 5.699 27.248 32.338 1.00 51.78 93 VAL A N 1
ATOM 740 C CA . VAL A 1 93 ? 6.688 27.564 33.394 1.00 51.78 93 VAL A CA 1
ATOM 741 C C . VAL A 1 93 ? 7.607 28.731 33.002 1.00 51.78 93 VAL A C 1
ATOM 743 O O . VAL A 1 93 ? 7.900 29.585 33.838 1.00 51.78 93 VAL A O 1
ATOM 746 N N . LEU A 1 94 ? 8.031 28.810 31.734 1.00 50.94 94 LEU A N 1
ATOM 747 C CA . LEU A 1 94 ? 8.905 29.892 31.261 1.00 50.94 94 LEU A CA 1
ATOM 748 C C . LEU A 1 94 ? 8.163 31.231 31.152 1.00 50.94 94 LEU A C 1
ATOM 750 O O . LEU A 1 94 ? 8.724 32.259 31.531 1.00 50.94 94 LEU A O 1
ATOM 754 N N . ALA A 1 95 ? 6.893 31.223 30.731 1.00 52.84 95 ALA A N 1
ATOM 755 C CA . ALA A 1 95 ? 6.081 32.438 30.655 1.00 52.84 95 ALA A CA 1
ATOM 756 C C . ALA A 1 95 ? 5.907 33.102 32.034 1.00 52.84 95 ALA A C 1
ATOM 758 O O . ALA A 1 95 ? 6.073 34.314 32.159 1.00 52.84 95 ALA A O 1
ATOM 759 N N . ARG A 1 96 ? 5.683 32.316 33.100 1.00 51.66 96 ARG A N 1
ATOM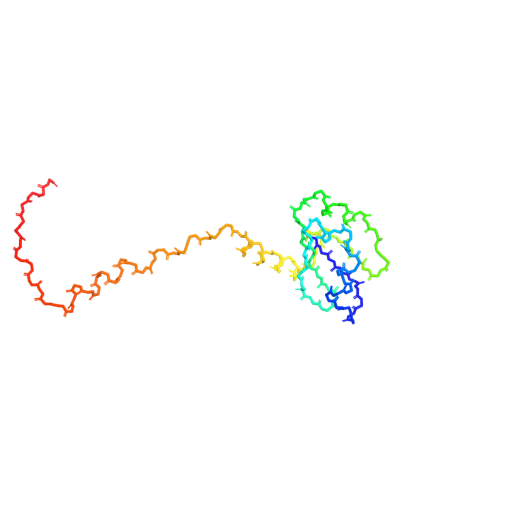 760 C CA . ARG A 1 96 ? 5.581 32.852 34.472 1.00 51.66 96 ARG A CA 1
ATOM 761 C C . ARG A 1 96 ? 6.870 33.531 34.942 1.00 51.66 96 ARG A C 1
ATOM 763 O O . ARG A 1 96 ? 6.806 34.548 35.625 1.00 51.66 96 ARG A O 1
ATOM 770 N N . ARG A 1 97 ? 8.041 33.010 34.556 1.00 49.34 97 ARG A N 1
ATOM 771 C CA . ARG A 1 97 ? 9.340 33.581 34.955 1.00 49.34 97 ARG A CA 1
ATOM 772 C C . ARG A 1 97 ? 9.705 34.849 34.170 1.00 49.34 97 ARG A C 1
ATOM 774 O O . ARG A 1 97 ? 10.387 35.708 34.718 1.00 49.34 97 ARG A O 1
ATOM 781 N N . LEU A 1 98 ? 9.217 34.996 32.935 1.00 53.09 98 LEU A N 1
ATOM 782 C CA . LEU A 1 98 ? 9.371 36.221 32.135 1.00 53.09 98 LEU A CA 1
ATOM 783 C C . LEU A 1 98 ? 8.465 37.365 32.622 1.00 53.09 98 LEU A C 1
ATOM 785 O O . LEU A 1 98 ? 8.882 38.519 32.599 1.00 53.09 98 LEU A O 1
ATOM 789 N N . VAL A 1 99 ? 7.268 37.056 33.134 1.00 51.59 99 VAL A N 1
ATOM 790 C CA . VAL A 1 99 ? 6.314 38.076 33.614 1.00 51.59 99 VAL A CA 1
ATOM 791 C C . VAL A 1 99 ? 6.740 38.718 34.948 1.00 51.59 99 VAL A C 1
ATOM 793 O O . VAL A 1 99 ? 6.449 39.889 35.176 1.00 51.59 99 VAL A O 1
ATOM 796 N N . ILE A 1 100 ? 7.498 38.022 35.805 1.00 52.66 100 ILE A N 1
ATOM 797 C CA . ILE A 1 100 ? 7.982 38.587 37.086 1.00 52.66 100 ILE A CA 1
ATOM 798 C C . ILE A 1 100 ? 9.159 39.565 36.881 1.00 52.66 100 ILE A C 1
ATOM 800 O O . ILE A 1 100 ? 9.338 40.492 37.668 1.00 52.66 100 ILE A O 1
ATOM 804 N N . GLY A 1 101 ? 9.936 39.414 35.802 1.00 53.56 101 GLY A N 1
ATOM 805 C CA . GLY A 1 101 ? 11.088 40.280 35.518 1.00 53.56 101 GLY A CA 1
ATOM 806 C C . GLY A 1 101 ? 10.737 41.677 34.987 1.00 53.56 101 GLY A C 1
ATOM 807 O O . GLY A 1 101 ? 11.555 42.584 35.106 1.00 53.56 101 GLY A O 1
ATOM 808 N N . ALA A 1 102 ? 9.538 41.873 34.426 1.00 53.50 102 ALA A N 1
ATOM 809 C CA . ALA A 1 102 ? 9.173 43.100 33.706 1.00 53.50 102 ALA A CA 1
ATOM 810 C C . ALA A 1 102 ? 8.295 44.091 34.497 1.00 53.50 102 ALA A C 1
ATOM 812 O O . ALA A 1 102 ? 8.018 45.175 33.993 1.00 53.50 102 ALA A O 1
ATOM 813 N N . LEU A 1 103 ? 7.859 43.759 35.721 1.00 52.66 103 LEU A N 1
ATOM 814 C CA . LEU A 1 103 ? 6.941 44.613 36.496 1.00 52.66 103 LEU A CA 1
ATOM 815 C C . LEU A 1 103 ? 7.519 45.218 37.781 1.00 52.66 103 LEU A C 1
ATOM 817 O O . LEU A 1 103 ? 6.794 45.921 38.474 1.00 52.66 103 LEU A O 1
ATOM 821 N N . GLY A 1 104 ? 8.799 45.005 38.113 1.00 54.97 104 GLY A N 1
ATOM 822 C CA . GLY A 1 104 ? 9.455 45.741 39.208 1.00 54.97 104 GLY A CA 1
ATOM 823 C C . GLY A 1 104 ? 8.726 45.700 40.563 1.00 54.97 104 GLY A C 1
ATOM 824 O O . GLY A 1 104 ? 8.924 46.590 41.393 1.00 54.97 104 GLY A O 1
ATOM 825 N N . VAL A 1 105 ? 7.876 44.695 40.804 1.00 52.72 105 VAL A N 1
ATOM 826 C CA . VAL A 1 105 ? 7.096 44.586 42.038 1.00 52.72 105 VAL A CA 1
ATOM 827 C C . VAL A 1 105 ? 7.970 43.922 43.088 1.00 52.72 105 VAL A C 1
ATOM 829 O O . VAL A 1 105 ? 8.218 42.719 43.069 1.00 52.72 105 VAL A O 1
ATOM 832 N N . ARG A 1 106 ? 8.467 44.741 44.011 1.00 49.16 106 ARG A N 1
ATOM 833 C CA . ARG A 1 106 ? 9.173 44.297 45.211 1.00 49.16 106 ARG A CA 1
ATOM 834 C C . ARG A 1 106 ? 8.155 43.604 46.118 1.00 49.16 106 ARG A C 1
ATOM 836 O O . ARG A 1 106 ? 7.339 44.268 46.751 1.00 49.16 106 ARG A O 1
ATOM 843 N N . SER A 1 107 ? 8.178 42.278 46.176 1.00 46.66 107 SER A N 1
ATOM 844 C CA . SER A 1 107 ? 7.423 41.517 47.171 1.00 46.66 107 SER A CA 1
ATOM 845 C C . SER A 1 107 ? 8.112 41.651 48.531 1.00 46.66 107 SER A C 1
ATOM 847 O O . SER A 1 107 ? 9.134 41.019 48.787 1.00 46.66 107 SER A O 1
ATOM 849 N N . ASN A 1 108 ? 7.555 42.494 49.398 1.00 50.88 108 ASN A N 1
ATOM 850 C CA . ASN A 1 108 ? 7.904 42.574 50.811 1.00 50.88 108 ASN A CA 1
ATOM 851 C C . ASN A 1 108 ? 7.163 41.475 51.584 1.00 50.88 108 ASN A C 1
ATOM 853 O O . ASN A 1 108 ? 6.109 41.760 52.145 1.00 50.88 108 ASN A O 1
ATOM 857 N N . GLN A 1 109 ? 7.674 40.240 51.598 1.00 47.91 109 GLN A N 1
ATOM 858 C CA . GLN A 1 109 ? 7.253 39.226 52.574 1.00 47.91 109 GLN A CA 1
ATOM 859 C C . GLN A 1 109 ? 8.445 38.379 53.045 1.00 47.91 109 GLN A C 1
ATOM 861 O O . GLN A 1 109 ? 9.344 38.027 52.288 1.00 47.91 109 GLN A O 1
ATOM 866 N N . THR A 1 110 ? 8.451 38.172 54.355 1.00 44.03 110 THR A N 1
ATOM 867 C CA . THR A 1 110 ? 9.547 37.846 55.273 1.00 44.03 110 THR A CA 1
ATOM 868 C C . THR A 1 110 ? 9.932 36.360 55.307 1.00 44.03 110 THR A C 1
ATOM 870 O O . THR A 1 110 ? 9.065 35.514 55.093 1.00 44.03 110 THR A O 1
ATOM 873 N N . PRO A 1 111 ? 11.188 36.012 55.658 1.00 43.28 111 PRO A N 1
ATOM 874 C CA . PRO A 1 111 ? 11.623 34.628 55.810 1.00 43.28 111 PRO A CA 1
ATOM 875 C C . PRO A 1 111 ? 11.247 34.099 57.201 1.00 43.28 111 PRO A C 1
ATOM 877 O O . PRO A 1 111 ? 11.873 34.457 58.196 1.00 43.28 111 PRO A O 1
ATOM 880 N N . ALA A 1 112 ? 10.249 33.222 57.275 1.00 44.00 112 ALA A N 1
ATOM 881 C CA . ALA A 1 112 ? 10.018 32.393 58.451 1.00 44.00 112 ALA A CA 1
ATOM 882 C C . ALA A 1 112 ? 9.825 30.933 58.025 1.00 44.00 112 ALA A C 1
ATOM 884 O O . ALA A 1 112 ? 8.983 30.631 57.186 1.00 44.00 112 ALA A O 1
ATOM 885 N N . GLN A 1 113 ? 10.631 30.081 58.662 1.00 41.84 113 GLN A N 1
ATOM 886 C CA . GLN A 1 113 ? 10.605 28.616 58.691 1.00 41.84 113 GLN A CA 1
ATOM 887 C C . GLN A 1 113 ? 11.194 27.875 57.480 1.00 41.84 113 GLN A C 1
ATOM 889 O O . GLN A 1 113 ? 10.513 27.428 56.563 1.00 41.84 113 GLN A O 1
ATOM 894 N N . ARG A 1 114 ? 12.522 27.714 57.570 1.00 42.00 114 ARG A N 1
ATOM 895 C CA . ARG A 1 114 ? 13.214 26.455 57.273 1.00 42.00 114 ARG A CA 1
ATOM 896 C C . ARG A 1 114 ? 12.890 25.445 58.381 1.00 42.00 114 ARG A C 1
ATOM 898 O O . ARG A 1 114 ? 12.949 25.832 59.547 1.00 42.00 114 ARG A O 1
ATOM 905 N N . ASP A 1 115 ? 12.636 24.203 57.998 1.00 33.12 115 ASP A N 1
ATOM 906 C CA . ASP A 1 115 ? 13.265 23.044 58.641 1.00 33.12 115 ASP A CA 1
ATOM 907 C C . ASP A 1 115 ? 14.460 22.635 57.766 1.00 33.12 115 ASP A C 1
ATOM 909 O O . ASP A 1 115 ? 14.329 22.746 56.519 1.00 33.12 115 ASP A O 1
#